Protein AF-A0A7K2JXN4-F1 (afdb_monomer)

Sequence (74 aa):
MRVNGSRSDAWDGERHAMGEFWPVPDVLAYLAGRWRTERSVRDLASGDTGRFEGTTVFETCGDGGLRGHESGAF

Radius of gyration: 23.68 Å; Cα contacts (8 Å, |Δi|>4): 84; chains: 1; bounding box: 73×18×46 Å

Nearest PDB structures (foldseek):
  5vod-assembly1_D  TM=5.160E-01  e=2.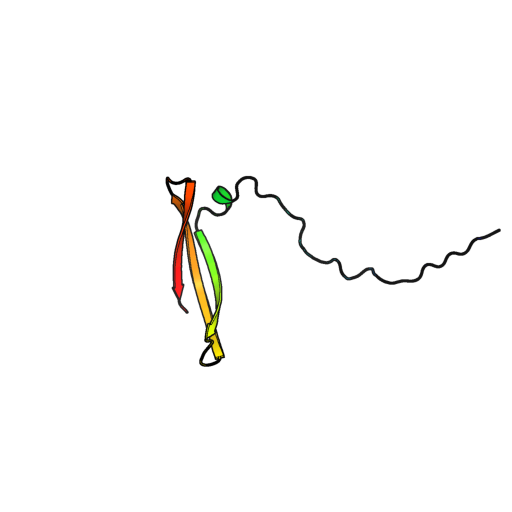518E-01  Human herpesvirus 5 strain Merlin
  7t4s-assembly1_D  TM=5.147E-01  e=4.853E-01  Human betaherpesvirus 5
  7t4r-assembly1_N  TM=5.079E-01  e=5.803E-01  Human betaherpesvirus 5
  7m30-assembly1_D  TM=4.028E-01  e=7.819E-01  Human betaherpesvirus 5
  7m22-assembly1_D  TM=4.026E-01  e=1.118E+00  Human betaherpesvirus 5

Foldseek 3Di:
DDDDDDDDDDDPDPPPDPDDDDDDPDPQVVQAAKDWDKDWDADPPPRDIDIWTWMWHWDQDPVRHTDIDIDTDD

Solvent-accessible surface area (backbone atoms only — not comparable to full-atom values): 5040 Å² total; per-residue (Å²): 138,85,86,84,76,88,78,75,86,86,85,92,80,84,84,78,77,82,68,83,86,75,85,66,96,49,58,66,71,67,59,45,42,82,40,84,40,76,46,82,42,70,44,87,87,85,64,50,76,50,49,36,46,35,38,38,35,28,42,82,42,98,87,79,48,70,47,79,47,76,50,70,50,104

Mean predicted aligned error: 12.23 Å

pLDDT: mean 82.79, std 21.01, range [33.72, 98.44]

Structu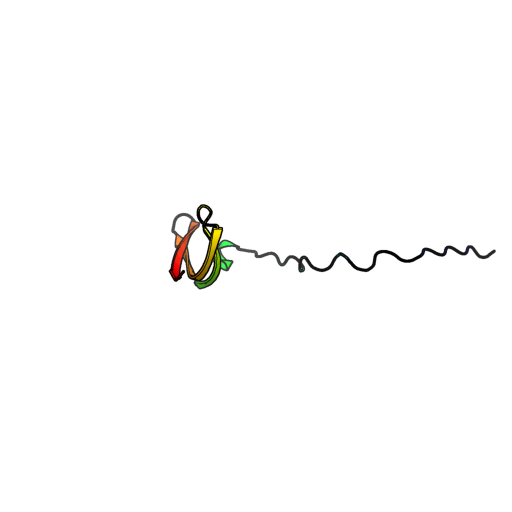re (mmCIF, N/CA/C/O backbone):
data_AF-A0A7K2JXN4-F1
#
_entry.id   AF-A0A7K2JXN4-F1
#
loop_
_atom_site.group_PDB
_atom_site.id
_atom_site.type_symbol
_atom_site.label_atom_id
_atom_site.label_alt_id
_atom_site.label_comp_id
_atom_site.label_asym_id
_atom_site.label_entity_id
_atom_site.label_seq_id
_atom_site.pdbx_PDB_ins_code
_atom_site.Cartn_x
_atom_site.Cartn_y
_atom_site.Cartn_z
_atom_site.occupancy
_atom_site.B_iso_or_equiv
_atom_site.auth_seq_id
_atom_site.auth_comp_id
_atom_site.auth_asym_id
_atom_site.auth_atom_id
_atom_site.pdbx_PDB_model_num
ATOM 1 N N . MET A 1 1 ? 61.357 0.737 25.110 1.00 38.97 1 MET A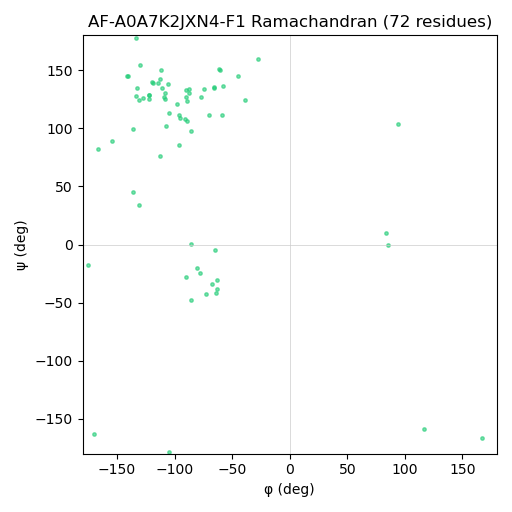 N 1
ATOM 2 C CA . MET A 1 1 ? 60.376 1.700 25.650 1.00 38.97 1 MET A CA 1
ATOM 3 C C . MET A 1 1 ? 59.010 1.305 25.109 1.00 38.97 1 MET A C 1
ATOM 5 O O . MET A 1 1 ? 58.804 1.385 23.908 1.00 38.97 1 MET A O 1
ATOM 9 N N . ARG A 1 2 ? 58.158 0.713 25.955 1.00 37.50 2 ARG A N 1
ATOM 10 C CA . ARG A 1 2 ? 56.807 0.256 25.598 1.00 37.50 2 ARG A CA 1
ATOM 11 C C . ARG A 1 2 ? 55.850 1.419 25.845 1.00 37.50 2 ARG A C 1
ATOM 13 O O . ARG A 1 2 ? 55.820 1.914 26.967 1.00 37.50 2 ARG A O 1
ATOM 20 N N . VAL A 1 3 ? 55.098 1.846 24.835 1.00 45.53 3 VAL A N 1
ATOM 21 C CA . VAL A 1 3 ? 53.937 2.717 25.049 1.00 45.53 3 VAL A CA 1
ATOM 22 C C . VAL A 1 3 ? 52.707 1.826 25.126 1.00 45.53 3 VAL A C 1
ATOM 24 O O . VAL A 1 3 ? 52.324 1.166 24.166 1.00 45.53 3 VAL A O 1
ATOM 27 N N . ASN A 1 4 ? 52.180 1.730 26.341 1.00 33.72 4 ASN A N 1
ATOM 28 C CA . ASN A 1 4 ? 50.971 1.007 26.679 1.00 33.72 4 ASN A CA 1
ATOM 29 C C . ASN A 1 4 ? 49.812 1.996 26.520 1.00 33.72 4 ASN A C 1
ATOM 31 O O . ASN A 1 4 ? 49.692 2.933 27.306 1.00 33.72 4 ASN A O 1
ATOM 35 N N . GLY A 1 5 ? 49.027 1.840 25.460 1.00 42.53 5 GLY A N 1
ATOM 36 C CA . GLY A 1 5 ? 47.812 2.609 25.226 1.00 42.53 5 GLY A CA 1
ATOM 37 C C . GLY A 1 5 ? 46.611 1.688 25.329 1.00 42.53 5 GLY A C 1
ATOM 38 O O . GLY A 1 5 ? 46.065 1.295 24.304 1.00 42.53 5 GLY A O 1
ATOM 39 N N . SER A 1 6 ? 46.21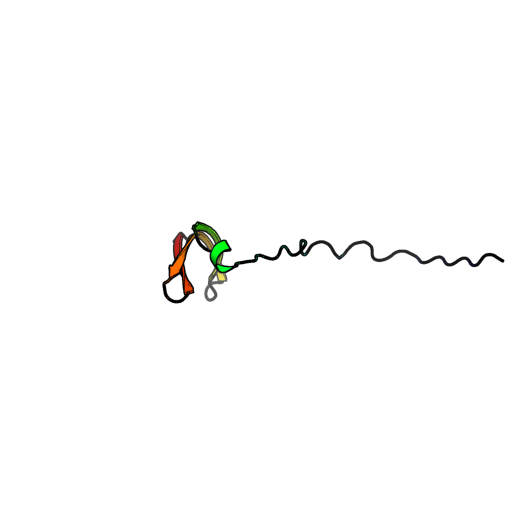9 1.329 26.554 1.00 46.38 6 SER A N 1
ATOM 40 C CA . SER A 1 6 ? 44.891 0.774 26.814 1.00 46.38 6 SER A CA 1
ATOM 41 C C . SER A 1 6 ? 43.855 1.794 26.358 1.00 46.38 6 SER A C 1
ATOM 43 O O . SER A 1 6 ? 43.727 2.859 26.964 1.00 46.38 6 SER A O 1
ATOM 45 N N . ARG A 1 7 ? 43.118 1.480 25.292 1.00 44.25 7 ARG A N 1
ATOM 46 C CA . ARG A 1 7 ? 41.854 2.146 24.992 1.00 44.25 7 ARG A CA 1
ATOM 47 C C . ARG A 1 7 ? 40.748 1.148 25.290 1.00 44.25 7 ARG A C 1
ATOM 49 O O . ARG A 1 7 ? 40.564 0.178 24.565 1.00 44.25 7 ARG A O 1
ATOM 56 N N . SER A 1 8 ? 40.135 1.375 26.440 1.00 45.97 8 SER A N 1
ATOM 57 C CA . SER A 1 8 ? 39.006 0.652 26.998 1.00 45.97 8 SER A CA 1
ATOM 58 C C . SER A 1 8 ? 37.779 0.739 26.092 1.00 45.97 8 SER A C 1
ATOM 60 O O . SER A 1 8 ? 37.586 1.746 25.409 1.00 45.97 8 SER A O 1
ATOM 62 N N . ASP A 1 9 ? 36.987 -0.327 26.169 1.00 58.78 9 ASP A N 1
ATOM 63 C CA . ASP A 1 9 ? 35.603 -0.528 25.742 1.00 58.78 9 ASP A CA 1
ATOM 64 C C . ASP A 1 9 ? 34.671 0.695 25.690 1.00 58.78 9 ASP A C 1
ATOM 66 O O . ASP A 1 9 ? 34.827 1.668 26.430 1.00 58.78 9 ASP A O 1
ATOM 70 N N . ALA A 1 10 ? 33.609 0.499 24.896 1.00 46.41 10 ALA A N 1
ATOM 71 C CA . ALA A 1 10 ? 32.483 1.370 24.541 1.00 46.41 10 ALA A CA 1
ATOM 72 C C . ALA A 1 10 ? 32.758 2.138 23.233 1.00 46.41 10 ALA A C 1
ATOM 74 O O . ALA A 1 10 ? 33.538 3.085 23.201 1.00 46.41 10 ALA A O 1
ATOM 75 N N . TRP A 1 11 ? 32.185 1.775 22.080 1.00 43.56 11 TRP A N 1
ATOM 76 C CA . TRP A 1 11 ? 30.787 1.408 21.831 1.00 43.56 11 TRP A CA 1
ATOM 77 C C . TRP A 1 11 ? 30.658 0.485 20.601 1.00 43.56 11 TRP A C 1
ATOM 79 O O . TRP A 1 11 ? 30.431 0.956 19.488 1.00 43.56 11 TRP A O 1
ATOM 89 N N . ASP A 1 12 ? 30.759 -0.827 20.809 1.00 56.22 12 ASP A N 1
ATOM 90 C CA . ASP A 1 12 ? 30.351 -1.851 19.839 1.00 56.22 12 ASP A CA 1
ATOM 91 C C . ASP A 1 12 ? 28.926 -2.306 20.189 1.00 56.22 12 ASP A C 1
ATOM 93 O O . ASP A 1 12 ? 28.740 -3.248 20.956 1.00 56.22 12 ASP A O 1
ATOM 97 N N . GLY A 1 13 ? 27.893 -1.605 19.707 1.00 49.91 13 GLY A N 1
ATOM 98 C CA . GLY A 1 13 ? 26.522 -2.028 20.035 1.00 49.91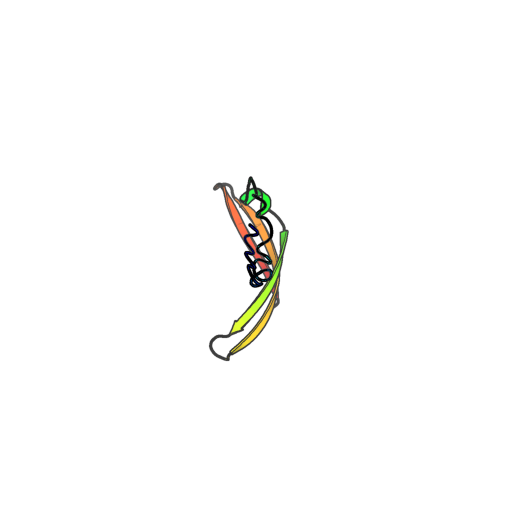 13 GLY A CA 1
ATOM 99 C C . GLY A 1 13 ? 25.341 -1.302 19.395 1.00 49.91 13 GLY A C 1
ATOM 100 O O . GLY A 1 13 ? 24.255 -1.868 19.368 1.00 49.91 13 GLY A O 1
ATOM 101 N N . GLU A 1 14 ? 25.500 -0.097 18.837 1.00 49.00 14 GLU A N 1
ATOM 102 C CA . GLU A 1 14 ? 24.325 0.735 18.501 1.00 49.00 14 GLU A CA 1
ATOM 103 C C . GLU A 1 14 ? 24.409 1.405 17.121 1.00 49.00 14 GLU A C 1
ATOM 105 O O . GLU A 1 14 ? 24.114 2.582 16.930 1.00 49.00 14 GLU A O 1
ATOM 110 N N . ARG A 1 15 ? 24.824 0.629 16.115 1.00 52.78 15 ARG A N 1
ATOM 111 C CA . ARG A 1 15 ? 24.539 0.916 14.695 1.00 52.78 15 ARG A CA 1
ATOM 112 C C . ARG A 1 15 ? 23.983 -0.312 13.962 1.00 52.78 15 ARG A C 1
ATOM 114 O O . ARG A 1 15 ? 24.232 -0.504 12.780 1.00 52.78 15 ARG A O 1
ATOM 121 N N . HIS A 1 16 ? 23.205 -1.139 14.651 1.00 54.25 16 HIS A N 1
ATOM 122 C CA . HIS A 1 16 ? 22.184 -1.974 14.010 1.00 54.25 16 HIS A CA 1
ATOM 123 C C . HIS A 1 16 ? 20.906 -1.108 13.952 1.00 54.25 16 HIS A C 1
ATOM 125 O O . HIS A 1 16 ? 20.580 -0.475 14.943 1.00 54.25 16 HIS A O 1
ATOM 131 N N . ALA A 1 17 ? 20.112 -0.955 12.897 1.00 53.75 17 ALA A N 1
ATOM 132 C CA . ALA A 1 17 ? 20.040 -1.597 11.600 1.00 53.75 17 ALA A CA 1
ATOM 133 C C . ALA A 1 17 ? 19.125 -0.733 10.699 1.00 53.75 17 ALA A C 1
ATOM 135 O O . ALA A 1 17 ? 17.935 -1.003 10.570 1.00 53.75 17 ALA A O 1
ATOM 136 N N . MET A 1 18 ? 19.647 0.331 10.087 1.00 53.22 18 MET A N 1
ATOM 137 C CA . MET A 1 18 ? 19.037 0.827 8.848 1.00 53.22 18 MET A CA 1
ATOM 138 C C . MET A 1 18 ? 19.693 -0.008 7.762 1.00 53.22 18 MET A C 1
ATOM 140 O O . MET A 1 18 ? 20.863 0.218 7.461 1.00 53.22 18 MET A O 1
ATOM 144 N N . GLY A 1 19 ? 19.000 -1.063 7.322 1.00 65.19 19 GLY A N 1
ATOM 145 C CA . GLY A 1 19 ? 19.510 -2.001 6.326 1.00 65.19 19 GLY A CA 1
ATOM 146 C C . GLY A 1 19 ? 20.162 -1.262 5.162 1.00 65.19 19 GLY A C 1
ATOM 147 O O . GLY A 1 19 ? 19.743 -0.157 4.816 1.00 65.19 19 GLY A O 1
ATOM 148 N N . GLU A 1 20 ? 21.217 -1.856 4.612 1.00 78.50 20 GLU A N 1
ATOM 149 C CA . GLU A 1 20 ? 21.939 -1.342 3.448 1.00 78.50 20 GLU A CA 1
ATOM 150 C C . GLU A 1 20 ? 20.945 -0.750 2.432 1.00 78.50 20 GLU A C 1
ATOM 152 O O . GLU A 1 20 ? 19.963 -1.399 2.064 1.00 78.50 20 GLU A O 1
ATOM 157 N N . PHE A 1 21 ? 21.130 0.517 2.047 1.00 75.12 21 PHE A N 1
ATOM 158 C CA . PHE A 1 21 ? 20.216 1.176 1.116 1.00 75.12 21 PHE A CA 1
ATOM 159 C C . PHE A 1 21 ? 20.395 0.569 -0.276 1.00 75.12 21 PHE A C 1
ATOM 161 O O . PHE A 1 21 ? 21.414 0.789 -0.929 1.00 75.12 21 PHE A O 1
ATOM 168 N N . TRP A 1 22 ? 19.381 -0.154 -0.741 1.00 83.56 22 TRP A N 1
ATOM 169 C CA . TRP A 1 22 ? 19.315 -0.672 -2.104 1.00 83.56 22 TRP A CA 1
ATOM 170 C C . TRP A 1 22 ? 18.596 0.347 -2.993 1.00 83.56 22 TRP A C 1
ATOM 172 O O . TRP A 1 22 ? 17.386 0.537 -2.835 1.00 83.56 22 TRP A O 1
ATOM 182 N N . PRO A 1 23 ? 19.300 1.048 -3.900 1.00 88.94 23 PRO A N 1
ATOM 183 C CA . PRO A 1 23 ? 18.655 2.018 -4.768 1.00 88.94 23 PRO A CA 1
ATOM 184 C C . PRO A 1 23 ? 17.693 1.310 -5.722 1.00 88.94 23 PRO A C 1
ATOM 186 O O . PRO A 1 23 ? 18.038 0.308 -6.346 1.00 88.94 23 PRO A O 1
ATOM 189 N N . VAL A 1 24 ? 16.494 1.869 -5.857 1.00 94.00 24 VAL A N 1
ATOM 190 C CA . VAL A 1 24 ? 15.502 1.449 -6.846 1.00 94.00 24 VAL A CA 1
ATOM 191 C C . VAL A 1 24 ? 15.644 2.373 -8.060 1.00 94.00 24 VAL A C 1
ATOM 193 O O . VAL A 1 24 ? 15.345 3.561 -7.930 1.00 94.00 24 VAL A O 1
ATOM 196 N N . PRO A 1 25 ? 16.115 1.879 -9.223 1.00 93.19 25 PRO A N 1
ATOM 197 C CA . PRO A 1 25 ? 16.395 2.728 -10.386 1.00 93.19 25 PRO A CA 1
ATOM 198 C C . PRO A 1 25 ? 15.154 3.421 -10.953 1.00 93.19 25 PRO A C 1
ATOM 200 O O . PRO A 1 25 ? 15.250 4.523 -11.484 1.00 93.19 25 PRO A O 1
ATOM 203 N N . ASP A 1 26 ? 13.998 2.774 -10.820 1.00 93.69 26 ASP A N 1
ATOM 204 C CA . ASP A 1 26 ? 12.701 3.307 -11.211 1.00 93.69 26 ASP A CA 1
ATOM 205 C C . ASP A 1 26 ? 11.681 3.005 -10.109 1.00 93.69 26 ASP A C 1
ATOM 207 O O . ASP A 1 26 ? 11.170 1.891 -9.974 1.00 93.69 26 ASP A O 1
ATOM 211 N N . VAL A 1 27 ? 11.425 4.011 -9.276 1.00 93.81 27 VAL A N 1
ATOM 212 C CA . VAL A 1 27 ? 10.514 3.898 -8.133 1.00 93.81 27 VAL A CA 1
ATOM 213 C C . VAL A 1 27 ? 9.070 3.709 -8.591 1.00 93.81 27 VAL A C 1
ATOM 215 O O . VAL A 1 27 ? 8.317 2.994 -7.934 1.00 93.81 27 VAL A O 1
ATOM 218 N N . LEU A 1 28 ? 8.673 4.308 -9.715 1.00 95.00 28 LEU A N 1
ATOM 219 C CA . LEU A 1 28 ? 7.301 4.190 -10.204 1.00 95.00 28 LEU A CA 1
ATOM 220 C C . LEU A 1 28 ? 7.055 2.793 -10.771 1.00 95.00 28 LEU A C 1
ATOM 222 O O . LEU A 1 28 ? 6.040 2.179 -10.451 1.00 95.00 28 LEU A O 1
ATOM 226 N N . ALA A 1 29 ? 8.007 2.251 -11.531 1.00 94.81 29 ALA A N 1
ATOM 227 C CA . ALA A 1 29 ? 7.931 0.869 -11.992 1.00 94.81 29 ALA A CA 1
ATOM 228 C C . ALA A 1 29 ? 7.960 -0.128 -10.827 1.00 94.81 29 ALA A C 1
ATOM 230 O O . ALA A 1 29 ? 7.229 -1.114 -10.854 1.00 94.81 29 ALA A O 1
ATOM 231 N N . TYR A 1 30 ? 8.762 0.136 -9.791 1.00 94.81 30 TYR A N 1
ATOM 232 C CA . TYR A 1 30 ? 8.802 -0.706 -8.595 1.00 94.81 30 TYR A CA 1
ATOM 233 C C . TYR A 1 30 ? 7.475 -0.704 -7.833 1.00 94.81 30 TYR A C 1
ATOM 235 O O . TYR A 1 30 ? 7.038 -1.755 -7.376 1.00 94.81 30 TYR A O 1
ATOM 243 N N . LEU A 1 31 ? 6.837 0.460 -7.689 1.00 96.31 31 LEU A N 1
ATOM 244 C CA . LEU A 1 31 ? 5.579 0.602 -6.955 1.00 96.31 31 LEU A CA 1
ATOM 245 C C . LEU A 1 31 ? 4.356 0.124 -7.744 1.00 96.31 31 LEU A C 1
ATOM 247 O O . LEU A 1 31 ? 3.351 -0.229 -7.127 1.00 96.31 31 LEU A O 1
ATOM 251 N N . ALA A 1 32 ? 4.411 0.103 -9.075 1.00 97.19 32 ALA A N 1
ATOM 252 C CA . ALA A 1 32 ? 3.307 -0.366 -9.903 1.00 97.19 32 ALA A CA 1
ATOM 253 C C . ALA A 1 32 ? 2.925 -1.821 -9.571 1.00 97.19 32 ALA A C 1
ATOM 255 O O . ALA A 1 32 ? 3.777 -2.696 -9.424 1.00 97.19 32 ALA A O 1
ATOM 256 N N . GLY A 1 33 ? 1.623 -2.095 -9.482 1.00 97.75 33 GLY A N 1
ATOM 257 C CA . GLY A 1 33 ? 1.096 -3.428 -9.193 1.00 97.75 33 GLY A CA 1
ATOM 258 C C . GLY A 1 33 ? 0.319 -3.518 -7.883 1.00 97.75 33 GLY A C 1
ATOM 259 O O . GLY A 1 33 ? -0.232 -2.534 -7.391 1.00 97.75 33 GLY A O 1
ATOM 260 N N . ARG A 1 34 ? 0.207 -4.743 -7.355 1.00 98.31 34 ARG A N 1
ATOM 261 C CA . ARG A 1 34 ? -0.689 -5.097 -6.246 1.00 98.31 34 ARG A CA 1
ATOM 262 C C . ARG A 1 3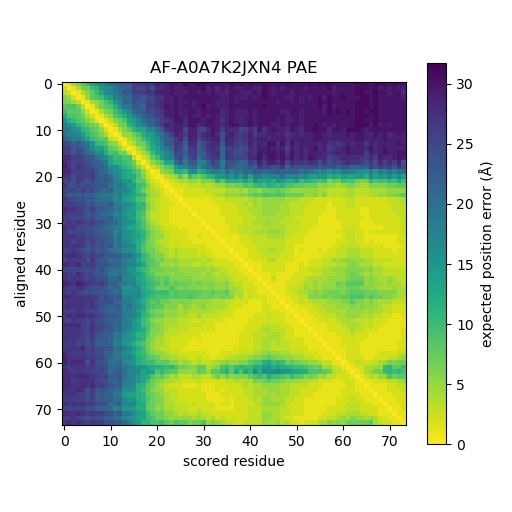4 ? 0.092 -5.356 -4.963 1.00 98.31 34 ARG A C 1
ATOM 264 O O . ARG A 1 34 ? 0.924 -6.257 -4.911 1.00 98.31 34 ARG A O 1
ATOM 271 N N . TRP A 1 35 ? -0.279 -4.647 -3.906 1.00 98.31 35 TRP A N 1
ATOM 272 C CA . TRP A 1 35 ? 0.357 -4.702 -2.595 1.00 98.31 35 TRP A CA 1
ATOM 273 C C . TRP A 1 35 ? -0.636 -5.154 -1.536 1.00 98.31 35 TRP A C 1
ATOM 275 O O . TRP A 1 35 ? -1.786 -4.718 -1.531 1.00 98.31 35 TRP A O 1
ATOM 285 N N . ARG A 1 36 ? -0.186 -6.002 -0.609 1.00 98.00 36 ARG A N 1
ATOM 286 C CA . ARG A 1 36 ? -0.907 -6.246 0.644 1.00 98.00 36 ARG A CA 1
ATOM 287 C C . ARG A 1 36 ? -0.704 -5.038 1.558 1.00 98.00 36 ARG A C 1
ATOM 289 O O . ARG A 1 36 ? 0.422 -4.571 1.712 1.00 98.00 36 ARG A O 1
ATOM 296 N N . THR A 1 37 ? -1.780 -4.557 2.167 1.00 97.25 37 THR A N 1
ATOM 297 C CA . THR A 1 37 ? -1.765 -3.386 3.046 1.00 97.25 37 THR A CA 1
ATOM 298 C C . THR A 1 37 ? -2.295 -3.770 4.415 1.00 97.25 37 THR A C 1
ATOM 300 O O . THR A 1 37 ? -3.380 -4.333 4.532 1.00 97.25 37 THR A O 1
ATOM 303 N N . GLU A 1 38 ? -1.534 -3.439 5.453 1.00 97.75 38 GLU A N 1
ATOM 304 C CA . GLU A 1 38 ? -1.918 -3.634 6.849 1.00 97.75 38 GLU A CA 1
ATOM 305 C C . GLU A 1 38 ? -1.599 -2.351 7.611 1.00 97.75 38 GLU A C 1
ATOM 307 O O . GLU A 1 38 ? -0.486 -1.832 7.510 1.00 97.75 38 GLU A O 1
ATOM 312 N N . ARG A 1 39 ? -2.575 -1.802 8.339 1.00 95.81 39 ARG A N 1
ATOM 313 C CA . ARG A 1 39 ? -2.403 -0.566 9.114 1.00 95.81 39 ARG A CA 1
ATOM 314 C C . ARG A 1 39 ? -3.110 -0.661 10.455 1.00 95.81 39 ARG A C 1
ATOM 316 O O . ARG A 1 39 ? -4.202 -1.213 10.543 1.00 95.81 39 ARG A O 1
ATOM 323 N N . SER A 1 40 ? -2.522 -0.045 11.470 1.00 95.62 40 SER A N 1
ATOM 324 C CA . SER A 1 40 ? -3.201 0.225 12.736 1.00 95.62 40 SER A CA 1
ATOM 325 C C . SER A 1 40 ? -3.878 1.588 12.654 1.00 95.62 40 SER A C 1
ATOM 327 O O . SER A 1 40 ? -3.262 2.562 12.218 1.00 95.62 40 SER A O 1
ATOM 329 N N . VAL A 1 41 ? -5.138 1.658 13.066 1.00 94.00 41 VAL A N 1
ATOM 330 C CA . VAL A 1 41 ? -5.942 2.883 13.066 1.00 94.00 41 VAL A CA 1
ATOM 331 C C . VAL A 1 41 ? -6.224 3.272 14.507 1.00 94.00 41 VAL A C 1
ATOM 333 O O . VAL A 1 41 ? -6.444 2.406 15.351 1.00 94.00 41 VAL A O 1
ATOM 336 N N . ARG A 1 42 ? -6.212 4.572 14.790 1.00 96.12 42 ARG A N 1
ATOM 337 C CA . ARG A 1 42 ? -6.591 5.114 16.092 1.00 96.12 42 ARG A CA 1
ATOM 338 C C . ARG A 1 42 ? -7.646 6.187 15.905 1.00 96.12 42 ARG A C 1
ATOM 340 O O . ARG A 1 42 ? -7.413 7.145 15.169 1.00 96.12 42 ARG A O 1
ATOM 347 N N . ASP A 1 43 ? -8.763 6.038 16.600 1.00 94.69 43 ASP A N 1
ATOM 348 C CA . ASP A 1 43 ? -9.760 7.087 16.701 1.00 94.69 43 ASP A CA 1
ATOM 349 C C . ASP A 1 43 ? -9.286 8.159 17.690 1.00 94.69 43 ASP A C 1
ATOM 351 O O . ASP A 1 43 ? -8.899 7.870 18.824 1.00 94.69 43 ASP A O 1
ATOM 355 N N . LEU A 1 44 ? -9.274 9.415 17.247 1.00 96.25 44 LEU A N 1
ATOM 356 C CA . LEU A 1 44 ? -8.748 10.518 18.053 1.00 96.25 44 LEU A CA 1
ATOM 357 C C . LEU A 1 44 ? -9.750 11.028 19.095 1.00 96.25 44 LEU A C 1
ATOM 359 O O . LEU A 1 44 ? -9.325 11.667 20.056 1.00 96.25 44 LEU A O 1
ATOM 363 N N . ALA A 1 45 ? -11.047 10.766 18.916 1.00 96.94 45 ALA A N 1
ATOM 364 C CA . ALA A 1 45 ? -12.090 11.253 19.814 1.00 96.94 45 ALA A CA 1
ATOM 365 C C . ALA A 1 45 ? -12.310 10.320 21.017 1.00 96.94 45 ALA A C 1
ATOM 367 O O . ALA A 1 45 ? -12.350 10.779 22.156 1.00 96.94 45 ALA A O 1
ATOM 368 N N . SER A 1 46 ? -12.437 9.019 20.766 1.00 95.19 46 SER A N 1
ATOM 369 C CA . SER A 1 46 ? -12.641 7.960 21.765 1.00 95.19 46 SER A CA 1
ATOM 370 C C . SER A 1 46 ? -11.331 7.372 22.286 1.00 95.19 46 SER A C 1
ATOM 372 O O . SER A 1 46 ? -11.265 6.926 23.428 1.00 95.19 46 SER A O 1
ATOM 374 N N . GLY A 1 47 ? -10.272 7.397 21.472 1.00 95.31 47 GLY A N 1
ATOM 375 C CA . GLY A 1 47 ? -9.015 6.712 21.759 1.00 95.31 47 GLY A CA 1
ATOM 376 C C . GLY A 1 47 ? -8.984 5.244 21.329 1.00 95.31 47 GLY A C 1
ATOM 377 O O . GLY A 1 47 ? -7.937 4.617 21.510 1.00 95.31 47 GLY A O 1
ATOM 378 N N . ASP A 1 48 ? -10.065 4.717 20.747 1.00 96.81 48 ASP A N 1
ATOM 379 C CA . ASP A 1 48 ? -10.151 3.332 20.285 1.00 96.81 48 ASP A CA 1
ATOM 380 C C . ASP A 1 48 ? -9.113 3.020 19.199 1.00 96.81 48 ASP A C 1
ATOM 382 O O . ASP A 1 48 ? -8.694 3.881 18.419 1.00 96.81 48 ASP A O 1
ATOM 386 N N . THR A 1 49 ? -8.697 1.755 19.131 1.00 97.12 49 THR A N 1
ATOM 387 C CA . THR A 1 49 ? -7.764 1.253 18.116 1.00 97.12 49 THR A CA 1
ATOM 388 C C . THR A 1 49 ? -8.414 0.170 17.267 1.00 97.12 49 THR A C 1
ATOM 390 O O . THR A 1 49 ? -9.065 -0.720 17.809 1.00 97.12 49 THR A O 1
ATOM 393 N N . GLY A 1 50 ? -8.172 0.203 15.958 1.00 95.81 50 GLY A N 1
ATOM 394 C CA . GLY A 1 50 ? -8.620 -0.806 14.996 1.00 95.81 50 GLY A CA 1
ATOM 395 C C . GLY A 1 50 ? -7.503 -1.228 14.045 1.00 95.81 50 GLY A C 1
ATOM 396 O O . GLY A 1 50 ? -6.391 -0.687 14.093 1.00 95.81 50 GLY A O 1
ATOM 397 N N . ARG A 1 51 ? -7.789 -2.186 13.159 1.00 96.81 51 ARG A N 1
ATOM 398 C CA . ARG A 1 51 ? -6.825 -2.662 12.162 1.00 96.81 51 ARG A CA 1
ATOM 399 C C . ARG A 1 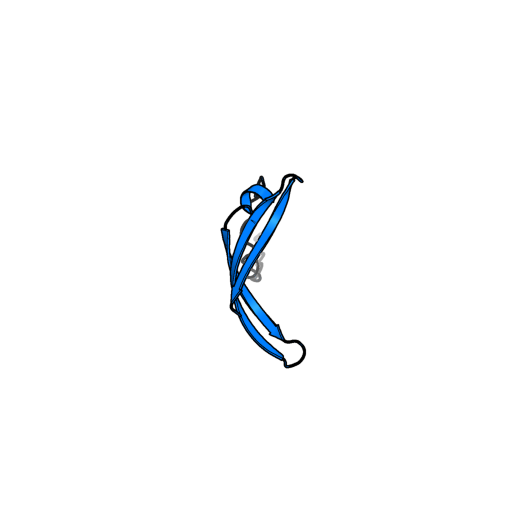51 ? -7.463 -2.697 10.788 1.00 96.81 51 ARG A C 1
ATOM 401 O O . ARG A 1 51 ? -8.427 -3.407 10.570 1.00 96.81 51 ARG A O 1
ATOM 408 N N . PHE A 1 52 ? -6.836 -2.008 9.846 1.00 95.69 52 PHE A N 1
ATOM 409 C CA . PHE A 1 52 ? -7.175 -2.149 8.443 1.00 95.69 52 PHE A CA 1
ATOM 410 C C . PHE A 1 52 ? -6.334 -3.250 7.792 1.00 95.69 52 PHE A C 1
ATOM 412 O O . PHE A 1 52 ? -5.100 -3.197 7.849 1.00 95.69 52 PHE A O 1
ATOM 419 N N . GLU A 1 53 ? -6.990 -4.199 7.130 1.00 98.00 53 GLU A N 1
ATOM 420 C CA . GLU A 1 53 ? -6.361 -5.203 6.268 1.00 98.00 53 GLU A CA 1
ATOM 421 C C . GLU A 1 53 ? -6.954 -5.118 4.861 1.00 98.00 53 GLU A C 1
ATOM 423 O O . GLU A 1 53 ? -8.173 -5.127 4.667 1.00 98.00 53 GLU A O 1
ATOM 428 N N . GLY A 1 54 ? -6.087 -5.023 3.857 1.00 97.75 54 GLY A N 1
ATOM 429 C CA . GLY A 1 54 ? -6.537 -4.768 2.502 1.00 97.75 54 GLY A CA 1
ATOM 430 C C . GLY A 1 54 ? -5.471 -4.922 1.435 1.00 97.75 54 GLY A C 1
ATOM 431 O O . GLY A 1 54 ? -4.425 -5.552 1.604 1.00 97.75 54 GLY A O 1
ATOM 432 N N . THR A 1 55 ? -5.783 -4.361 0.278 1.00 98.44 55 THR A N 1
ATOM 433 C CA . THR A 1 55 ? -4.936 -4.342 -0.904 1.00 98.44 55 THR A CA 1
ATOM 434 C C . THR A 1 55 ? -4.890 -2.937 -1.470 1.00 98.44 55 THR A C 1
ATOM 436 O O . THR A 1 55 ? -5.937 -2.319 -1.654 1.00 98.44 55 THR A O 1
ATOM 439 N N . THR A 1 56 ? -3.688 -2.486 -1.820 1.00 98.31 56 THR A N 1
ATOM 440 C CA . THR A 1 56 ? -3.481 -1.289 -2.639 1.00 98.31 56 THR A CA 1
ATOM 441 C C . THR A 1 56 ? -3.012 -1.702 -4.028 1.00 98.31 56 THR A C 1
ATOM 443 O O . THR A 1 56 ? -2.082 -2.499 -4.161 1.00 98.31 56 THR A O 1
ATOM 446 N N . VAL A 1 57 ? -3.652 -1.173 -5.065 1.00 98.44 57 VAL A N 1
ATOM 447 C CA . VAL A 1 57 ? -3.216 -1.308 -6.457 1.00 98.44 57 VAL A CA 1
ATOM 448 C C . VAL A 1 57 ? -2.710 0.045 -6.932 1.00 98.44 57 VAL A C 1
ATOM 450 O O . VAL A 1 57 ? -3.426 1.037 -6.816 1.00 98.44 57 VAL A O 1
ATOM 453 N N . PHE A 1 58 ? -1.489 0.080 -7.457 1.00 98.19 58 PHE A N 1
ATOM 454 C CA . PHE A 1 58 ? -0.937 1.248 -8.133 1.00 98.19 58 PHE A CA 1
ATOM 455 C C . PHE A 1 58 ? -0.935 1.012 -9.640 1.00 98.19 58 PHE A C 1
ATOM 457 O O . PHE A 1 58 ? -0.211 0.149 -10.140 1.00 98.19 58 PHE A O 1
ATOM 464 N N . GLU A 1 59 ? -1.744 1.787 -10.354 1.00 97.25 59 GLU A N 1
ATOM 465 C CA . GLU A 1 59 ? -1.879 1.720 -11.808 1.00 97.25 59 GLU A CA 1
ATOM 466 C C . GLU A 1 59 ? -1.182 2.913 -12.456 1.00 97.25 59 GLU A C 1
ATOM 468 O O . GLU A 1 59 ? -1.298 4.046 -11.981 1.00 97.25 59 GLU A O 1
ATOM 473 N N . THR A 1 60 ? -0.470 2.677 -13.557 1.00 95.56 60 THR A N 1
ATOM 474 C CA . THR A 1 60 ? 0.141 3.757 -14.332 1.00 95.56 60 THR A CA 1
ATOM 475 C C . THR A 1 60 ? -0.937 4.636 -14.954 1.00 95.56 60 THR A C 1
ATOM 477 O O . THR A 1 60 ? -1.932 4.157 -15.498 1.00 95.56 60 THR A O 1
ATOM 480 N N . CYS A 1 61 ? -0.745 5.948 -14.871 1.00 92.44 61 CYS A N 1
ATOM 481 C CA . CYS A 1 61 ? -1.591 6.928 -15.533 1.00 92.44 61 CYS A CA 1
ATOM 482 C C . CYS A 1 61 ? -0.807 7.630 -16.647 1.00 92.44 61 CYS A C 1
ATOM 484 O O . CYS A 1 61 ? 0.414 7.772 -16.594 1.00 92.44 61 CYS A O 1
ATOM 486 N N . GLY A 1 62 ? -1.518 8.051 -17.698 1.00 85.31 62 GLY A N 1
ATOM 487 C CA . GLY A 1 62 ? -0.916 8.677 -18.885 1.00 85.31 62 GLY A CA 1
ATOM 488 C C . GLY A 1 62 ? -0.245 10.035 -18.630 1.00 85.31 62 GLY A C 1
ATOM 489 O O . GLY A 1 62 ? 0.365 10.587 -19.537 1.00 85.31 62 GLY A O 1
ATOM 490 N N . ASP A 1 63 ? -0.350 10.564 -17.412 1.00 90.12 63 ASP A N 1
ATOM 491 C CA . ASP A 1 63 ? 0.337 11.756 -16.907 1.00 90.12 63 ASP A CA 1
ATOM 492 C C . ASP A 1 63 ? 1.743 11.455 -16.353 1.00 90.12 63 ASP A C 1
ATOM 494 O O . ASP A 1 63 ? 2.434 12.367 -15.901 1.00 90.12 63 ASP A O 1
ATOM 498 N N . GLY A 1 64 ? 2.180 10.191 -16.394 1.00 90.19 64 GLY A N 1
ATOM 499 C CA . GLY A 1 64 ? 3.475 9.755 -15.870 1.00 90.19 64 GLY A CA 1
ATOM 500 C C . GLY A 1 64 ? 3.468 9.466 -14.367 1.00 90.19 64 GLY A C 1
ATOM 501 O O . GLY A 1 64 ? 4.534 9.268 -13.790 1.00 90.19 64 GLY A O 1
ATOM 502 N N . GLY A 1 65 ? 2.291 9.439 -13.731 1.00 95.38 65 GLY A N 1
ATOM 503 C CA . GLY A 1 65 ? 2.118 9.109 -12.319 1.00 95.38 65 GLY A CA 1
ATOM 504 C C . GLY A 1 65 ? 1.539 7.714 -12.069 1.00 95.38 65 GLY A C 1
ATOM 505 O O . GLY A 1 65 ? 1.236 6.950 -12.990 1.00 95.38 65 GLY A O 1
ATOM 506 N N . LEU A 1 66 ? 1.348 7.402 -10.784 1.00 97.38 66 LEU A N 1
ATOM 507 C CA . LEU A 1 66 ? 0.600 6.234 -10.325 1.00 97.38 66 LEU A CA 1
ATOM 508 C C . LEU A 1 66 ? -0.702 6.675 -9.662 1.00 97.38 66 LEU A C 1
ATOM 510 O O . LEU A 1 66 ? -0.709 7.560 -8.804 1.00 97.38 66 LEU A O 1
ATOM 514 N N . ARG A 1 67 ? -1.797 6.004 -10.006 1.00 97.12 67 ARG A N 1
ATOM 515 C CA . ARG A 1 67 ? -3.065 6.107 -9.290 1.00 97.12 67 ARG A CA 1
ATOM 516 C C . ARG A 1 67 ? -3.183 4.945 -8.319 1.00 97.12 67 ARG A C 1
ATOM 518 O O . ARG A 1 67 ? -3.148 3.791 -8.731 1.00 97.12 67 ARG A O 1
ATOM 525 N N . GLY A 1 68 ? -3.318 5.267 -7.037 1.00 96.56 68 GLY A N 1
ATOM 526 C CA . GLY A 1 68 ? -3.574 4.291 -5.985 1.00 96.56 68 GLY A CA 1
ATOM 527 C C . GLY A 1 68 ? -5.068 4.032 -5.820 1.00 96.56 68 GLY A C 1
ATOM 528 O O . GLY A 1 68 ? -5.847 4.975 -5.676 1.00 96.56 68 GLY A O 1
ATOM 529 N N . HIS A 1 69 ? -5.458 2.763 -5.793 1.00 97.69 69 HIS A N 1
ATOM 530 C CA . HIS A 1 69 ? -6.774 2.320 -5.349 1.00 97.69 69 HIS A CA 1
ATOM 531 C C . HIS A 1 69 ? -6.618 1.337 -4.192 1.00 97.69 69 HIS A C 1
ATOM 533 O O . HIS A 1 69 ? -5.926 0.328 -4.320 1.00 97.69 69 HIS A O 1
ATOM 539 N N . GLU A 1 70 ? -7.274 1.623 -3.072 1.00 97.69 70 GLU A N 1
ATOM 540 C CA . GLU A 1 70 ? -7.232 0.788 -1.879 1.00 97.69 70 GLU A CA 1
ATOM 541 C C . GLU A 1 70 ? -8.606 0.183 -1.592 1.00 97.69 70 GLU A C 1
ATOM 543 O O . GLU A 1 70 ? -9.635 0.848 -1.696 1.00 97.69 70 GLU A O 1
ATOM 548 N N . SER A 1 71 ? -8.606 -1.089 -1.204 1.00 97.69 71 SER A N 1
ATOM 549 C CA . SER A 1 71 ? -9.800 -1.820 -0.782 1.00 97.69 71 SER A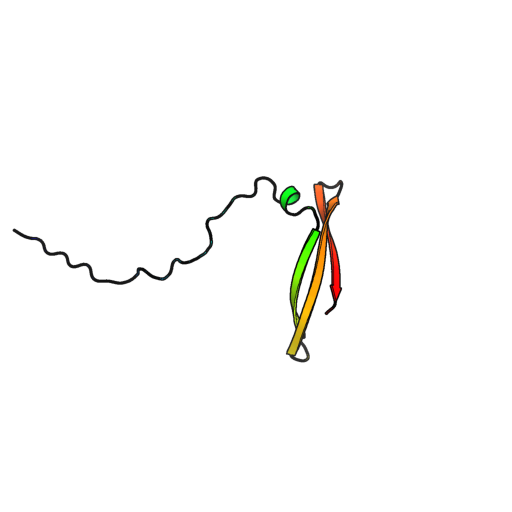 CA 1
ATOM 550 C C . SER A 1 71 ? -9.466 -2.745 0.386 1.00 97.69 71 SER A C 1
ATOM 552 O O . SER A 1 71 ? -8.364 -3.29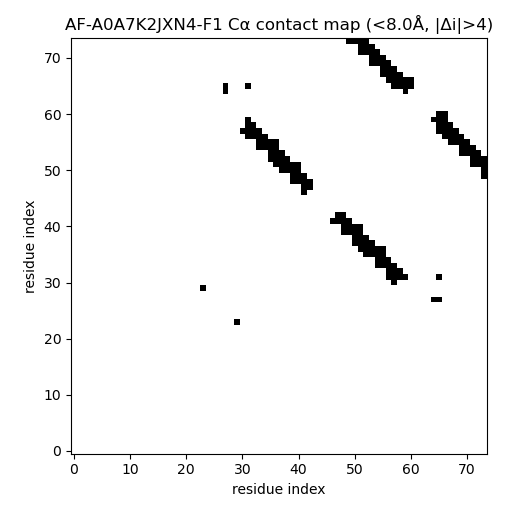0 0.451 1.00 97.69 71 SER A O 1
ATOM 554 N N . GLY A 1 72 ? -10.396 -2.917 1.324 1.00 96.31 72 GLY A N 1
ATOM 555 C CA . GLY A 1 72 ? -10.176 -3.725 2.522 1.00 96.31 72 GLY A CA 1
ATOM 556 C C . GLY A 1 72 ? -11.245 -3.515 3.587 1.00 96.31 72 GLY A C 1
ATOM 557 O O . GLY A 1 72 ? -12.293 -2.928 3.312 1.00 96.31 72 GLY A O 1
ATOM 558 N N . ALA A 1 73 ? -10.960 -3.998 4.793 1.00 95.00 73 ALA A N 1
ATOM 559 C CA . ALA A 1 73 ? -11.840 -3.909 5.956 1.00 95.00 73 ALA A CA 1
ATOM 560 C C . ALA A 1 73 ? -11.090 -3.362 7.179 1.00 95.00 73 ALA A C 1
ATOM 562 O O . ALA A 1 73 ? -9.867 -3.491 7.247 1.00 95.00 73 ALA A O 1
ATOM 563 N N . PHE A 1 74 ? -11.839 -2.749 8.101 1.00 89.25 74 PHE A N 1
ATOM 564 C CA . PHE A 1 74 ? -11.383 -2.178 9.376 1.00 89.25 74 PHE A CA 1
ATOM 565 C C . PHE A 1 74 ? -11.743 -3.071 10.568 1.00 89.25 74 PHE A C 1
ATOM 567 O O . PHE A 1 74 ? -12.700 -3.867 10.419 1.00 89.25 74 PHE A O 1
#

Secondary structure (DSSP, 8-state):
-----------SSS---S------S-HHHHH-EEEEEEEEEE-TTT--EEEEEEEEEEEE-TTSSEEEEEEEE-